Protein AF-A0AAU0HJ71-F1 (afdb_monomer_lite)

pLDDT: mean 94.46, std 4.12, range [65.19, 98.38]

Sequence (173 aa):
MFDFLFNTKGRISRKGYLLAFLLPYIALAEILPRILHAMGLTSGIVIVFFGLLSLFYLWPKVFAVPVRRFHDMGLTGWFHAGVLGLVMLALIIMLQGIFNEIGDLVAFSEIDNQQQQTAVTAAMEESGRFKLGLILFNSVFLLEALLFAIKPGTPGPNKFGNDPLESGRGYAD

Foldseek 3Di:
DCVLLQAQFWAFWLCCCVPVPDVVCCVLQPVVVVVCVVVVNDDPVSVVVSVVVVVSNCRSLLGRVLQRLCVQQVHHSVVSVVLVVQLVVLVVLLVVQQCVQLDDPVVLVPDDPVVNVVSSVVSCVPRPSNVSSVCSNVVSSVVSNVCSNPDGGDPAADPRFGNCVVVVNRIGD

Radius of gyration: 19.91 Å; chains: 1; bounding box: 47×34×50 Å

Secondary structure (DSSP, 8-state):
--HHHH--SSEE-HHHIIIIIIHHHIIIIIIHHHHHHHTT---HHHHHHHHHHHHHHHHIIIIIHHHHHHHHTT--THHHHHHHHHHHHHHHHHHHHHHHHH--HHHHHHS-HHHHHHHHHHHHHH-HHHHHHHHHHHHHHHHHHHHHHHS---SS-BTTBS-TTTTSSSEE-

Structure (mmCIF, N/CA/C/O backbone):
data_AF-A0AAU0HJ71-F1
#
_entry.id   AF-A0AAU0HJ71-F1
#
loop_
_atom_site.group_PDB
_atom_site.id
_atom_site.type_symbol
_atom_site.label_atom_id
_atom_site.label_alt_id
_atom_site.label_comp_id
_atom_site.label_asym_id
_atom_site.label_entity_id
_atom_site.label_seq_id
_atom_site.pdbx_PDB_ins_code
_atom_site.Cartn_x
_atom_site.Cartn_y
_atom_site.Cartn_z
_atom_site.occupancy
_atom_site.B_iso_or_equiv
_atom_site.auth_seq_id
_atom_site.auth_comp_id
_atom_site.auth_asym_id
_atom_site.auth_atom_id
_atom_site.pdbx_PDB_model_num
ATOM 1 N N . MET A 1 1 ? 7.476 14.665 -15.705 1.00 65.19 1 MET A N 1
ATOM 2 C CA . MET A 1 1 ? 8.450 14.248 -14.648 1.00 65.19 1 MET A CA 1
ATOM 3 C C . MET A 1 1 ? 7.796 13.324 -13.628 1.00 65.19 1 MET A C 1
ATOM 5 O O . MET A 1 1 ? 8.419 12.346 -13.239 1.00 65.19 1 MET A O 1
ATOM 9 N N . PHE A 1 2 ? 6.553 13.599 -13.219 1.00 81.69 2 PHE A N 1
ATOM 10 C CA . PHE A 1 2 ? 5.799 12.774 -12.265 1.00 81.69 2 PHE A CA 1
ATOM 11 C C . PHE A 1 2 ? 4.788 11.826 -12.923 1.00 81.69 2 PHE A C 1
ATOM 13 O O . PHE A 1 2 ? 3.998 11.195 -12.233 1.00 81.69 2 PHE A O 1
ATOM 20 N N . ASP A 1 3 ? 4.812 11.697 -14.248 1.00 85.50 3 ASP A N 1
ATOM 21 C CA . ASP A 1 3 ? 3.791 10.965 -15.010 1.00 85.50 3 ASP A CA 1
ATOM 22 C C . ASP A 1 3 ? 3.723 9.481 -14.609 1.00 85.50 3 ASP A C 1
ATOM 24 O O . ASP A 1 3 ? 2.647 8.888 -14.562 1.00 85.50 3 ASP A O 1
ATOM 28 N N . PHE A 1 4 ? 4.858 8.906 -14.195 1.00 88.56 4 PHE A N 1
ATOM 29 C CA . PHE A 1 4 ? 4.945 7.535 -13.687 1.00 88.56 4 PHE A CA 1
ATOM 30 C C . PHE A 1 4 ? 4.167 7.299 -12.377 1.00 88.56 4 PHE A C 1
ATOM 32 O O . PHE A 1 4 ? 3.861 6.152 -12.062 1.00 88.56 4 PHE A O 1
ATOM 39 N N . LEU A 1 5 ? 3.856 8.352 -11.608 1.00 91.69 5 L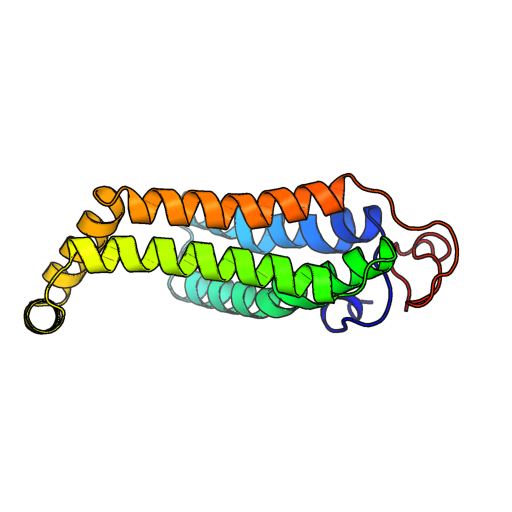EU A N 1
ATOM 40 C CA . LEU A 1 5 ? 3.038 8.259 -10.392 1.00 91.69 5 LEU A CA 1
ATOM 41 C C . LEU A 1 5 ? 1.545 8.130 -10.715 1.00 91.69 5 LEU A C 1
ATOM 43 O O . LEU A 1 5 ? 0.777 7.645 -9.889 1.00 91.69 5 LEU A O 1
ATOM 47 N N . PHE A 1 6 ? 1.127 8.545 -11.911 1.00 92.31 6 PHE A N 1
ATOM 48 C CA . PHE A 1 6 ? -0.286 8.620 -12.281 1.00 92.31 6 PHE A CA 1
ATOM 49 C C . PHE A 1 6 ? -0.658 7.727 -13.463 1.00 92.31 6 PHE A C 1
ATOM 51 O O . PHE A 1 6 ? -1.837 7.607 -13.779 1.00 92.31 6 PHE A O 1
ATOM 58 N N . ASN A 1 7 ? 0.313 7.043 -14.072 1.00 92.31 7 ASN A N 1
ATOM 59 C CA . ASN A 1 7 ? 0.099 6.176 -15.222 1.00 92.31 7 ASN A CA 1
ATOM 60 C C . ASN A 1 7 ? 0.737 4.793 -15.022 1.00 92.31 7 ASN A C 1
ATOM 62 O O . ASN A 1 7 ? 1.892 4.669 -14.622 1.00 92.31 7 ASN A O 1
ATOM 66 N N . THR A 1 8 ? -0.016 3.746 -15.352 1.00 94.81 8 THR A N 1
ATOM 67 C CA . THR A 1 8 ? 0.411 2.341 -15.273 1.00 94.81 8 THR A CA 1
ATOM 68 C C . THR A 1 8 ? 1.198 1.871 -16.500 1.00 94.81 8 THR A C 1
ATOM 70 O O . THR A 1 8 ? 1.866 0.838 -16.440 1.00 94.81 8 THR A O 1
ATOM 73 N N . LYS A 1 9 ? 1.131 2.599 -17.623 1.00 94.19 9 LYS A N 1
ATOM 74 C CA . LYS A 1 9 ? 1.898 2.301 -18.844 1.00 94.19 9 LYS A CA 1
ATOM 75 C C . LYS A 1 9 ? 3.372 2.602 -18.632 1.00 94.19 9 LYS A C 1
ATOM 77 O O . LYS A 1 9 ? 3.678 3.582 -17.961 1.00 94.19 9 LYS A O 1
ATOM 82 N N . GLY A 1 10 ? 4.252 1.808 -19.232 1.00 94.25 10 GLY A N 1
ATOM 83 C CA . GLY A 1 10 ? 5.698 1.961 -19.119 1.00 94.25 10 GLY A CA 1
ATOM 84 C C . GLY A 1 10 ? 6.316 1.115 -18.007 1.00 94.25 10 GLY A C 1
ATOM 85 O O . GLY A 1 10 ? 5.702 0.191 -17.459 1.00 94.25 10 GLY A O 1
ATOM 86 N N . ARG A 1 11 ? 7.564 1.449 -17.676 1.00 95.94 11 ARG A N 1
ATOM 87 C CA . ARG A 1 11 ? 8.443 0.691 -16.777 1.00 95.94 11 ARG A CA 1
ATOM 88 C C . ARG A 1 11 ? 9.131 1.608 -15.778 1.00 95.94 11 ARG A C 1
ATOM 90 O O . ARG A 1 11 ? 9.474 2.751 -16.082 1.00 95.94 11 ARG A O 1
ATOM 97 N N . ILE A 1 12 ? 9.380 1.095 -14.577 1.00 96.38 12 ILE A N 1
ATOM 98 C CA . ILE A 1 12 ? 10.214 1.763 -13.573 1.00 96.38 12 ILE A CA 1
ATOM 99 C C . ILE A 1 12 ? 11.295 0.801 -13.095 1.00 96.38 12 ILE A C 1
ATOM 101 O O . ILE A 1 12 ? 11.003 -0.311 -12.653 1.00 96.38 12 ILE A O 1
ATOM 105 N N . SER A 1 13 ? 12.553 1.228 -13.193 1.00 95.94 13 SER A N 1
ATOM 106 C CA . SER A 1 13 ? 13.698 0.449 -12.718 1.00 95.94 13 SER A CA 1
ATOM 107 C C . SER A 1 13 ? 13.690 0.358 -11.193 1.00 95.94 13 SER A C 1
ATOM 109 O O . SER A 1 13 ? 13.078 1.183 -10.515 1.00 95.94 13 SER A O 1
ATOM 111 N N . ARG A 1 14 ? 14.463 -0.571 -10.622 1.00 95.50 14 ARG A N 1
ATOM 112 C CA . ARG A 1 14 ? 14.697 -0.627 -9.168 1.00 95.50 14 ARG A CA 1
ATOM 113 C C . ARG A 1 14 ? 15.187 0.714 -8.607 1.00 95.50 14 ARG A C 1
ATOM 115 O O . ARG A 1 14 ? 14.700 1.159 -7.575 1.00 95.50 14 ARG A O 1
ATOM 122 N N . LYS A 1 15 ? 16.143 1.367 -9.279 1.00 93.94 15 LYS A N 1
ATOM 123 C CA . LYS A 1 15 ? 16.688 2.663 -8.838 1.00 93.94 15 LYS A CA 1
ATOM 124 C C . LYS A 1 15 ? 15.606 3.744 -8.852 1.00 93.94 15 LYS A C 1
ATOM 126 O O . LYS A 1 15 ? 15.499 4.496 -7.889 1.00 93.94 15 LYS A O 1
ATOM 131 N N . GLY A 1 16 ? 14.800 3.789 -9.914 1.00 94.00 16 GLY A N 1
ATOM 132 C CA . GLY A 1 16 ? 13.660 4.700 -10.018 1.00 94.00 16 GLY A CA 1
ATOM 133 C C . GLY A 1 16 ? 12.633 4.441 -8.917 1.00 94.00 16 GLY A C 1
ATOM 134 O O . GLY A 1 16 ? 12.245 5.364 -8.214 1.00 94.00 16 GLY A O 1
ATOM 135 N N . TYR A 1 17 ? 12.267 3.179 -8.700 1.00 96.12 17 TYR A N 1
ATOM 136 C CA . TYR A 1 17 ? 11.354 2.769 -7.637 1.00 96.12 17 TYR A CA 1
ATOM 137 C C . TYR A 1 17 ? 11.844 3.213 -6.254 1.00 96.12 17 TYR A C 1
ATOM 139 O O . TYR A 1 17 ? 11.084 3.815 -5.504 1.00 96.12 17 TYR A O 1
ATOM 147 N N . LEU A 1 18 ? 13.116 2.976 -5.928 1.00 95.44 18 LEU A N 1
ATOM 148 C CA . LEU A 1 18 ? 13.673 3.337 -4.626 1.00 95.44 18 LEU A CA 1
ATOM 149 C C . LEU A 1 18 ? 13.772 4.855 -4.438 1.00 95.44 18 LEU A C 1
ATOM 151 O O . LEU A 1 18 ? 13.263 5.388 -3.455 1.00 95.44 18 LEU A O 1
ATOM 155 N N . LEU A 1 19 ? 14.428 5.548 -5.371 1.00 93.69 19 LEU A N 1
ATOM 156 C CA . LEU A 1 19 ? 14.798 6.954 -5.196 1.00 93.69 19 LEU A CA 1
ATOM 157 C C . LEU A 1 19 ? 13.665 7.919 -5.547 1.00 93.69 19 LEU A C 1
ATOM 159 O O . LEU A 1 19 ? 13.502 8.929 -4.873 1.00 93.69 19 LEU A O 1
ATOM 163 N N . ALA A 1 20 ? 12.901 7.629 -6.601 1.00 92.38 20 ALA A N 1
ATOM 164 C CA . ALA A 1 20 ? 11.856 8.529 -7.082 1.00 92.38 20 ALA A CA 1
ATOM 165 C C . ALA A 1 20 ? 10.490 8.260 -6.436 1.00 92.38 20 ALA A C 1
ATOM 167 O O . ALA A 1 20 ? 9.613 9.115 -6.530 1.00 92.38 20 ALA A O 1
ATOM 168 N N . PHE A 1 21 ? 10.296 7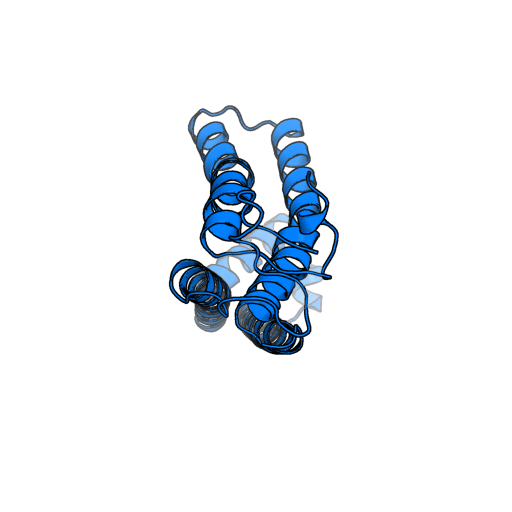.103 -5.791 1.00 94.44 21 PHE A N 1
ATOM 169 C CA . PHE A 1 21 ? 9.017 6.749 -5.173 1.00 94.44 21 PHE A CA 1
ATOM 170 C C . PHE A 1 21 ? 9.131 6.320 -3.707 1.00 94.44 21 PHE A C 1
ATOM 172 O O . PHE A 1 21 ? 8.627 7.027 -2.839 1.00 94.44 21 PHE A O 1
ATOM 179 N N . LEU A 1 22 ? 9.780 5.188 -3.414 1.00 95.06 22 LEU A N 1
ATOM 180 C CA . LEU A 1 22 ? 9.702 4.554 -2.096 1.00 95.06 22 LEU A CA 1
ATOM 181 C C . LEU A 1 22 ? 10.286 5.438 -0.987 1.00 95.06 22 LEU A C 1
ATOM 183 O O . LEU A 1 22 ? 9.645 5.613 0.045 1.00 95.06 22 LEU A O 1
ATOM 187 N N . LEU A 1 23 ? 11.474 6.015 -1.193 1.00 95.38 23 LEU A N 1
ATOM 188 C CA . LEU A 1 23 ? 12.101 6.888 -0.196 1.00 95.38 23 LEU A CA 1
ATOM 189 C C . LEU A 1 23 ? 11.296 8.179 0.046 1.00 95.38 23 LEU A C 1
ATOM 191 O O . LEU A 1 23 ? 11.006 8.454 1.211 1.00 95.38 23 LEU A O 1
ATOM 195 N N . PRO A 1 24 ? 10.873 8.945 -0.986 1.00 94.00 24 PRO A N 1
ATOM 196 C CA . PRO A 1 24 ? 9.972 10.081 -0.788 1.00 94.00 24 PRO A CA 1
ATOM 197 C C . PRO A 1 24 ? 8.662 9.708 -0.087 1.00 94.00 24 PRO A C 1
ATOM 199 O O . PRO A 1 24 ? 8.244 10.418 0.826 1.00 94.00 24 PRO A O 1
ATOM 202 N N . TYR A 1 25 ? 8.040 8.587 -0.471 1.00 93.31 25 TYR A N 1
ATOM 203 C CA . TYR A 1 25 ? 6.813 8.098 0.159 1.00 93.31 25 TYR A CA 1
ATOM 204 C C . TYR A 1 25 ? 7.031 7.825 1.652 1.00 93.31 25 TYR A C 1
ATOM 206 O O . TYR A 1 25 ? 6.312 8.375 2.480 1.00 93.31 25 TYR A O 1
ATOM 214 N N . ILE A 1 26 ? 8.053 7.042 2.014 1.00 93.56 26 ILE A N 1
ATOM 215 C CA . ILE A 1 26 ? 8.349 6.730 3.419 1.00 93.56 26 ILE A CA 1
ATOM 216 C C . ILE A 1 26 ? 8.672 8.012 4.197 1.00 93.56 26 ILE A C 1
ATOM 218 O O . ILE A 1 26 ? 8.156 8.215 5.293 1.00 93.56 26 ILE A O 1
ATOM 222 N N . ALA A 1 27 ? 9.488 8.909 3.643 1.00 95.44 27 ALA A N 1
ATOM 223 C CA . ALA A 1 27 ? 9.854 10.148 4.321 1.00 95.44 27 ALA A CA 1
ATOM 224 C C . ALA A 1 27 ? 8.629 11.032 4.615 1.00 95.44 27 ALA A C 1
ATOM 226 O O . ALA A 1 27 ? 8.467 11.503 5.740 1.00 95.44 27 ALA A O 1
ATOM 227 N N . LEU A 1 28 ? 7.759 11.234 3.620 1.00 93.75 28 LEU A N 1
ATOM 228 C CA . LEU A 1 28 ? 6.656 12.194 3.697 1.00 93.75 28 LEU A CA 1
ATOM 229 C C . LEU A 1 28 ? 5.376 11.617 4.306 1.00 93.75 28 LEU A C 1
ATOM 231 O O . LEU A 1 28 ? 4.719 12.308 5.078 1.00 93.75 28 LEU A O 1
ATOM 235 N N . ALA A 1 29 ? 5.007 10.386 3.954 1.00 90.81 29 ALA A N 1
ATOM 236 C CA .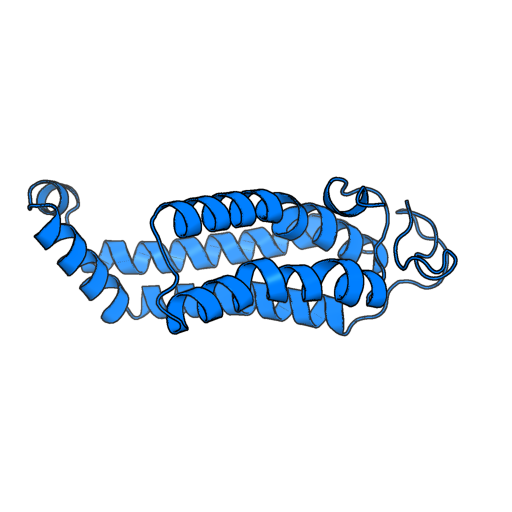 ALA A 1 29 ? 3.747 9.776 4.378 1.00 90.81 29 ALA A CA 1
ATOM 237 C C . ALA A 1 29 ? 3.883 8.964 5.672 1.00 90.81 29 ALA A C 1
ATOM 239 O O . ALA A 1 29 ? 2.901 8.805 6.387 1.00 90.81 29 ALA A O 1
ATOM 240 N N . GLU A 1 30 ? 5.084 8.471 5.997 1.00 89.50 30 GLU A N 1
ATOM 241 C CA . GLU A 1 30 ? 5.281 7.577 7.144 1.00 89.50 30 GLU A CA 1
ATOM 242 C C . GLU A 1 30 ? 6.101 8.227 8.262 1.00 89.50 30 GLU A C 1
ATOM 244 O O . GLU A 1 30 ? 5.671 8.232 9.412 1.00 89.50 30 GLU A O 1
ATOM 249 N N . ILE A 1 31 ? 7.278 8.779 7.958 1.00 95.06 31 ILE A N 1
ATOM 250 C CA . ILE A 1 31 ? 8.227 9.267 8.971 1.00 95.06 31 ILE A CA 1
ATOM 251 C C . ILE A 1 31 ? 7.837 10.655 9.485 1.00 95.06 31 ILE A C 1
ATOM 253 O O . ILE A 1 31 ? 7.726 10.853 10.696 1.00 95.06 31 ILE A O 1
ATOM 257 N N . LEU A 1 32 ? 7.613 11.615 8.586 1.00 95.12 32 LEU A N 1
ATOM 258 C CA . LEU A 1 32 ? 7.333 13.002 8.958 1.00 95.12 32 LEU A CA 1
ATOM 259 C C . LEU A 1 32 ? 6.121 13.162 9.903 1.00 95.12 32 LEU A C 1
ATOM 261 O O . LEU A 1 32 ? 6.275 13.861 10.908 1.00 95.12 32 LEU A O 1
ATOM 265 N N . PRO A 1 33 ? 4.962 12.502 9.688 1.00 93.88 33 PRO A N 1
ATOM 266 C CA . PRO A 1 33 ? 3.831 12.606 10.614 1.00 93.88 33 PRO A CA 1
ATOM 267 C C . PRO A 1 33 ? 4.181 12.143 12.033 1.00 93.88 33 PRO A C 1
ATOM 269 O O . PRO A 1 33 ? 3.768 12.766 13.009 1.00 93.88 33 PRO A O 1
ATOM 272 N N . ARG A 1 34 ? 4.979 11.072 12.158 1.00 93.69 34 ARG A N 1
ATOM 273 C CA . ARG A 1 34 ? 5.395 10.514 13.455 1.00 93.69 34 ARG A CA 1
ATOM 274 C C . ARG A 1 34 ? 6.356 11.443 14.189 1.00 93.69 34 ARG A C 1
ATOM 276 O O . ARG A 1 34 ? 6.227 11.602 15.397 1.00 93.69 34 ARG A O 1
ATOM 283 N N . ILE A 1 35 ? 7.276 12.086 13.466 1.00 96.06 35 ILE A N 1
ATOM 284 C CA . ILE A 1 35 ? 8.173 13.101 14.038 1.00 96.06 35 ILE A CA 1
ATOM 285 C C . ILE A 1 35 ? 7.358 14.282 14.573 1.00 96.06 35 ILE A C 1
ATOM 287 O O . ILE A 1 35 ? 7.529 14.670 15.725 1.00 96.06 35 ILE A O 1
ATOM 291 N N . LEU A 1 36 ? 6.434 14.821 13.772 1.00 95.75 36 LEU A N 1
ATOM 292 C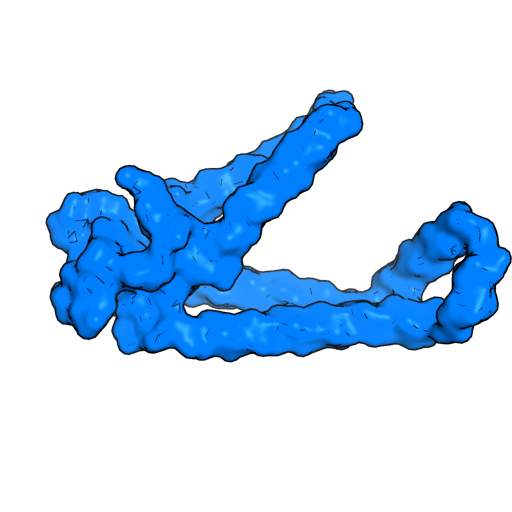 CA . LEU A 1 36 ? 5.592 15.945 14.193 1.00 95.75 36 LEU A CA 1
ATOM 293 C C . LEU A 1 36 ? 4.737 15.593 15.414 1.00 95.75 36 LEU A C 1
ATOM 295 O O . LEU A 1 36 ? 4.600 16.414 16.319 1.00 95.75 36 LEU A O 1
ATOM 299 N N . HIS A 1 37 ? 4.210 14.369 15.470 1.00 94.69 37 HIS A N 1
ATOM 300 C CA . HIS A 1 37 ? 3.490 13.870 16.639 1.00 94.69 37 HIS A CA 1
ATOM 301 C C . HIS A 1 37 ? 4.381 13.791 17.881 1.00 94.69 37 HIS A C 1
ATOM 303 O O . HIS A 1 37 ? 4.015 14.323 18.925 1.00 94.69 37 HIS A O 1
ATOM 309 N N . ALA A 1 38 ? 5.577 13.210 17.760 1.00 94.88 38 ALA A N 1
ATOM 310 C CA . ALA A 1 38 ? 6.536 13.114 18.860 1.00 94.88 38 ALA A CA 1
ATOM 311 C C . ALA A 1 38 ? 6.993 14.489 19.382 1.00 94.88 38 ALA A C 1
ATOM 313 O O . ALA A 1 38 ? 7.322 14.628 20.556 1.00 94.88 38 ALA A O 1
ATOM 314 N N . MET A 1 39 ? 6.982 15.516 18.528 1.00 96.56 39 MET A N 1
ATOM 315 C CA . MET A 1 39 ? 7.291 16.902 18.893 1.00 96.56 39 MET A CA 1
ATOM 316 C C . MET A 1 39 ? 6.095 17.671 19.483 1.00 96.56 39 MET A C 1
ATOM 318 O O . MET A 1 39 ? 6.231 18.853 19.789 1.00 96.56 39 MET A O 1
ATOM 322 N N . GLY A 1 40 ? 4.916 17.051 19.604 1.00 94.75 40 GLY A N 1
ATOM 323 C CA . GLY A 1 40 ? 3.695 17.727 20.056 1.00 94.75 40 GLY A CA 1
ATOM 324 C C . GLY A 1 40 ? 3.132 18.737 19.048 1.00 94.75 40 GLY A C 1
ATOM 325 O O . GLY A 1 40 ? 2.326 19.587 19.411 1.00 94.75 40 GLY A O 1
ATOM 326 N N . LEU A 1 41 ? 3.541 18.657 17.776 1.00 93.12 41 LEU A N 1
ATOM 327 C CA . LEU A 1 41 ? 3.128 19.567 16.700 1.00 93.12 41 LEU A CA 1
ATOM 328 C C . LEU A 1 41 ? 1.903 19.062 15.916 1.00 93.12 41 LEU A C 1
ATOM 330 O O . LEU A 1 41 ? 1.524 19.643 14.897 1.00 93.12 41 LEU A O 1
ATOM 334 N N . THR A 1 42 ? 1.265 17.978 16.360 1.00 92.75 42 THR A N 1
ATOM 335 C CA . THR A 1 42 ? 0.022 17.486 15.756 1.00 92.75 42 THR A CA 1
ATOM 336 C C . THR A 1 42 ? -1.162 18.346 16.171 1.00 92.75 42 THR A C 1
ATOM 338 O O . THR A 1 42 ? -1.589 18.325 17.320 1.00 92.75 42 THR A O 1
ATOM 341 N N . SER A 1 43 ? -1.724 19.065 15.206 1.00 93.69 43 SER A N 1
ATOM 342 C CA . SER A 1 43 ? -3.003 19.767 15.318 1.00 93.69 43 SER A CA 1
ATOM 343 C C . SER A 1 43 ? -4.039 19.138 14.383 1.00 93.69 43 SER A C 1
ATOM 345 O O . SER A 1 43 ? -3.690 18.364 13.488 1.00 93.69 43 SER A O 1
ATOM 347 N N . GLY A 1 44 ? -5.319 19.493 14.542 1.00 91.81 44 GLY A N 1
ATOM 348 C CA . GLY A 1 44 ? -6.385 18.991 13.665 1.00 91.81 44 GLY A CA 1
ATOM 349 C C . GLY A 1 44 ? -6.113 19.253 12.177 1.00 91.81 44 GLY A C 1
ATOM 350 O O . GLY A 1 44 ? -6.308 18.366 11.351 1.00 91.81 44 GLY A O 1
ATOM 351 N N . ILE A 1 45 ? -5.565 20.426 11.834 1.00 92.38 45 ILE A N 1
ATOM 352 C CA . ILE A 1 45 ? -5.213 20.757 10.445 1.00 92.38 45 ILE A CA 1
ATOM 353 C C . ILE A 1 45 ? -4.054 19.903 9.915 1.00 92.38 45 ILE A C 1
ATOM 355 O O . ILE A 1 45 ? -4.079 19.490 8.758 1.00 92.38 45 ILE A O 1
ATOM 359 N N . VAL A 1 46 ? -3.074 19.576 10.765 1.00 92.44 46 VAL A N 1
ATOM 360 C CA . VAL A 1 46 ? -1.956 18.688 10.412 1.00 92.44 46 VAL A CA 1
ATOM 361 C C . VAL A 1 46 ? -2.466 17.271 10.139 1.00 92.44 46 VAL A C 1
ATOM 363 O O . VAL A 1 46 ? -2.075 16.666 9.143 1.00 92.44 46 VAL A O 1
ATOM 366 N N . ILE A 1 47 ? -3.386 16.763 10.964 1.00 92.31 47 ILE A N 1
ATOM 367 C CA . ILE A 1 47 ? -4.011 15.445 10.764 1.00 92.31 47 ILE A CA 1
ATOM 368 C C . ILE A 1 47 ? -4.760 15.399 9.427 1.00 92.31 47 ILE A C 1
ATOM 370 O O . ILE A 1 47 ? -4.548 14.478 8.639 1.00 92.31 47 ILE A O 1
ATOM 374 N N . VAL A 1 48 ? -5.589 16.409 9.137 1.00 94.50 48 VAL A N 1
ATOM 375 C CA . VAL A 1 48 ? -6.324 16.493 7.864 1.00 94.50 48 VAL A CA 1
ATOM 376 C C . VAL A 1 48 ? -5.362 16.552 6.678 1.00 94.50 48 VAL A C 1
ATOM 378 O O . VAL A 1 48 ? -5.541 15.813 5.711 1.00 94.50 48 VAL A O 1
ATOM 381 N N . PHE A 1 49 ? -4.314 17.376 6.757 1.00 94.38 49 PHE A N 1
ATOM 382 C CA . PHE A 1 49 ? -3.310 17.490 5.701 1.00 94.38 49 PHE A CA 1
ATOM 383 C C . PHE A 1 49 ? -2.647 16.143 5.386 1.00 94.38 49 PHE A C 1
ATOM 385 O O . PHE A 1 49 ? -2.605 15.739 4.224 1.00 94.38 49 PHE A O 1
ATOM 392 N N . PHE A 1 50 ? -2.175 15.411 6.399 1.00 93.00 50 PHE A N 1
ATOM 393 C CA . PHE A 1 50 ? -1.556 14.100 6.181 1.00 93.00 50 PHE A CA 1
ATOM 394 C C . PHE A 1 50 ? -2.558 13.025 5.753 1.00 93.00 50 PHE A C 1
ATOM 396 O O . PHE A 1 50 ? -2.193 12.133 4.986 1.00 93.00 50 PHE A O 1
ATOM 403 N N . GLY A 1 51 ? -3.822 13.124 6.169 1.00 91.31 51 GLY A N 1
ATOM 404 C CA . GLY A 1 51 ? -4.901 12.290 5.641 1.00 91.31 51 GLY A CA 1
ATOM 405 C C . GLY A 1 51 ? -5.087 12.487 4.133 1.00 91.31 51 GLY A C 1
ATOM 406 O O . GLY A 1 51 ? -5.094 11.517 3.375 1.00 91.31 51 GLY A O 1
ATOM 407 N N . LEU A 1 52 ? -5.139 13.739 3.672 1.00 94.06 52 LEU A N 1
ATOM 408 C CA . LEU A 1 52 ? -5.217 14.067 2.244 1.00 94.06 52 LEU A CA 1
ATOM 409 C C . LEU A 1 52 ? -3.956 13.643 1.482 1.00 94.06 52 LEU A C 1
ATOM 411 O O . LEU A 1 52 ? -4.059 13.101 0.383 1.00 94.06 52 LEU A O 1
ATOM 415 N N . LEU A 1 53 ? -2.772 13.828 2.072 1.00 92.25 53 LEU A N 1
ATOM 416 C CA . LEU A 1 53 ? -1.514 13.356 1.491 1.00 92.25 53 LEU A CA 1
ATOM 417 C C . LEU A 1 53 ? -1.509 11.827 1.336 1.00 92.25 53 LEU A C 1
ATOM 419 O O . LEU A 1 53 ? -1.059 11.306 0.317 1.00 92.25 53 LEU A O 1
ATOM 423 N N . SER A 1 54 ? -2.049 11.104 2.316 1.00 89.31 54 SER A N 1
ATOM 424 C CA . SER A 1 54 ? -2.171 9.643 2.266 1.00 89.31 54 SER A CA 1
ATOM 425 C C . SER A 1 54 ? -3.121 9.195 1.154 1.00 89.31 54 SER A C 1
ATOM 427 O O . SER A 1 54 ? -2.800 8.268 0.411 1.00 89.31 54 SER A O 1
ATOM 429 N N . LEU A 1 55 ? -4.253 9.887 0.979 1.00 91.06 55 LEU A N 1
ATOM 430 C CA . LEU A 1 55 ? -5.174 9.648 -0.138 1.00 91.06 55 LEU A CA 1
ATOM 431 C C . LEU A 1 55 ? -4.521 9.942 -1.492 1.00 91.06 55 LEU A C 1
ATOM 433 O O . LEU A 1 55 ? -4.683 9.165 -2.430 1.00 91.06 55 LEU A O 1
ATOM 437 N N . PHE A 1 56 ? -3.737 11.016 -1.589 1.00 91.12 56 PHE A N 1
ATOM 438 C CA . PHE A 1 56 ? -2.964 11.329 -2.790 1.00 91.12 56 PHE A CA 1
ATOM 439 C C . PHE A 1 56 ? -1.991 10.197 -3.150 1.00 91.12 56 PHE A C 1
ATOM 441 O O . PHE A 1 56 ? -1.913 9.797 -4.311 1.00 91.12 56 PHE A O 1
ATOM 448 N N . TYR A 1 57 ? -1.287 9.632 -2.163 1.00 93.06 57 TYR A N 1
ATOM 449 C CA . TYR A 1 57 ? -0.361 8.520 -2.389 1.00 93.06 57 TYR A CA 1
ATOM 450 C C . TYR A 1 57 ? -1.038 7.170 -2.631 1.00 93.06 57 TYR A C 1
ATOM 452 O O . TYR A 1 57 ? -0.363 6.246 -3.088 1.00 93.06 57 TYR A O 1
ATOM 460 N N . LEU A 1 58 ? -2.344 7.041 -2.381 1.00 91.62 58 LEU A N 1
ATOM 461 C CA . LEU A 1 58 ? -3.068 5.788 -2.574 1.00 91.62 58 LEU A CA 1
ATOM 462 C C . LEU A 1 58 ? -2.909 5.275 -4.011 1.00 91.62 58 LEU A C 1
ATOM 464 O O . LEU A 1 58 ? -2.503 4.136 -4.215 1.00 91.62 58 LEU A O 1
ATOM 468 N N . TRP A 1 59 ? -3.146 6.129 -5.010 1.00 94.38 59 TRP A N 1
ATOM 469 C CA . TRP A 1 59 ? -3.030 5.749 -6.420 1.00 94.38 59 TRP A CA 1
ATOM 470 C C . TRP A 1 59 ? -1.612 5.310 -6.838 1.00 94.38 59 TRP A C 1
ATOM 472 O O . TRP A 1 59 ? -1.468 4.185 -7.330 1.00 94.38 59 TRP A O 1
ATOM 482 N N . PRO A 1 60 ? -0.545 6.116 -6.649 1.00 95.31 60 PRO A N 1
ATOM 483 C CA . PRO A 1 60 ? 0.800 5.705 -7.040 1.00 95.31 60 PRO A CA 1
ATOM 484 C C . PRO A 1 60 ? 1.289 4.473 -6.279 1.00 95.31 60 PRO A C 1
ATOM 486 O O . PRO A 1 60 ? 1.910 3.603 -6.890 1.00 95.31 60 PRO A O 1
ATOM 489 N N . LYS A 1 61 ? 0.992 4.377 -4.975 1.00 94.25 61 LYS A N 1
ATOM 490 C CA . LYS A 1 61 ? 1.419 3.264 -4.118 1.00 94.25 61 LYS A CA 1
ATOM 491 C C . LYS A 1 61 ? 0.727 1.957 -4.466 1.00 94.25 61 LYS A C 1
ATOM 493 O O . LYS A 1 61 ? 1.388 0.928 -4.466 1.00 94.25 61 LYS A O 1
ATOM 498 N N . VAL A 1 62 ? -0.578 2.000 -4.723 1.00 93.12 62 VAL A N 1
ATOM 499 C CA . VAL A 1 62 ? -1.404 0.798 -4.895 1.00 93.12 62 VAL A CA 1
ATOM 500 C C . VAL A 1 62 ? -1.559 0.418 -6.364 1.00 93.12 62 VAL A C 1
ATOM 502 O O . VAL A 1 62 ? -1.902 -0.710 -6.648 1.00 93.12 62 VAL A O 1
ATOM 505 N N . PHE A 1 63 ? -1.318 1.304 -7.332 1.00 94.31 63 PHE A N 1
ATOM 506 C CA . PHE A 1 63 ? -1.559 0.957 -8.737 1.00 94.31 63 PHE A CA 1
ATOM 507 C C . PHE A 1 63 ? -0.405 1.335 -9.654 1.00 94.31 63 PHE A C 1
ATOM 509 O O . PHE A 1 63 ? 0.230 0.451 -10.232 1.00 94.31 63 PHE A O 1
ATOM 516 N N . ALA A 1 64 ? -0.119 2.629 -9.812 1.00 96.00 64 ALA A N 1
ATOM 517 C CA . ALA A 1 64 ? 0.754 3.082 -10.895 1.00 96.00 64 ALA A CA 1
ATOM 518 C C . ALA A 1 64 ? 2.173 2.501 -10.793 1.00 96.00 64 ALA A C 1
ATOM 520 O O . ALA A 1 64 ? 2.683 1.916 -11.753 1.00 96.00 64 ALA A O 1
ATOM 521 N N . VAL A 1 65 ? 2.797 2.606 -9.618 1.00 97.06 65 VAL A N 1
ATOM 522 C CA . VAL A 1 65 ? 4.193 2.201 -9.433 1.00 97.06 65 VAL A CA 1
ATOM 523 C C . VAL A 1 65 ? 4.363 0.677 -9.380 1.00 97.06 65 VAL A C 1
ATOM 525 O O . VAL A 1 65 ? 5.231 0.182 -10.108 1.00 97.06 65 VAL A O 1
ATOM 528 N N . PRO A 1 66 ? 3.559 -0.097 -8.618 1.00 97.19 66 PRO A N 1
ATOM 529 C CA . PRO A 1 66 ? 3.673 -1.554 -8.620 1.00 97.19 66 PRO A CA 1
ATOM 530 C C . PRO A 1 66 ? 3.487 -2.173 -10.004 1.00 97.19 66 PRO A C 1
ATOM 532 O O . PRO A 1 66 ? 4.292 -3.008 -10.416 1.00 97.19 66 PRO A O 1
ATOM 535 N N . VAL A 1 67 ? 2.488 -1.720 -10.772 1.00 97.75 67 VAL A N 1
ATOM 536 C CA . VAL A 1 67 ? 2.234 -2.236 -12.126 1.00 97.75 67 VAL A CA 1
ATOM 537 C C . VAL A 1 67 ? 3.430 -1.976 -13.042 1.00 97.75 67 VAL A C 1
ATOM 539 O O . VAL A 1 67 ? 3.927 -2.907 -13.678 1.00 97.75 67 VAL A O 1
ATOM 542 N N . ARG A 1 68 ? 3.973 -0.751 -13.041 1.00 97.25 68 ARG A N 1
ATOM 543 C CA . ARG A 1 68 ? 5.193 -0.414 -13.795 1.00 97.25 68 ARG A CA 1
ATOM 544 C C . ARG A 1 68 ? 6.412 -1.223 -13.348 1.00 97.25 68 ARG A C 1
ATOM 546 O O . ARG A 1 68 ? 7.285 -1.519 -14.166 1.00 97.25 68 ARG A O 1
ATOM 553 N N . ARG A 1 69 ? 6.516 -1.571 -12.062 1.00 97.38 69 ARG A N 1
ATOM 554 C CA . ARG A 1 69 ? 7.620 -2.390 -11.544 1.00 97.38 69 ARG A CA 1
ATOM 555 C C . ARG A 1 69 ? 7.475 -3.848 -11.981 1.00 97.38 69 ARG A C 1
ATOM 557 O O . ARG A 1 69 ? 8.467 -4.450 -12.388 1.00 97.38 69 ARG A O 1
ATOM 564 N N . PHE A 1 70 ? 6.259 -4.396 -11.985 1.00 98.00 70 PHE A N 1
ATOM 565 C CA . PHE A 1 70 ? 5.982 -5.707 -12.579 1.00 98.00 70 PHE A CA 1
ATOM 566 C C . PHE A 1 70 ? 6.295 -5.734 -14.077 1.00 98.00 70 PHE A C 1
ATOM 568 O O . PHE A 1 70 ? 6.987 -6.649 -14.525 1.00 98.00 70 PHE A O 1
ATOM 575 N N . HIS A 1 71 ? 5.894 -4.701 -14.823 1.00 97.62 71 HIS A N 1
ATOM 576 C CA . HIS A 1 71 ? 6.240 -4.541 -16.237 1.00 97.62 71 HIS A CA 1
ATOM 577 C C . HIS A 1 71 ? 7.751 -4.531 -16.476 1.00 97.62 71 HIS A C 1
ATOM 579 O O . HIS A 1 71 ? 8.240 -5.165 -17.412 1.00 97.62 71 HIS A O 1
ATOM 585 N N . ASP A 1 72 ? 8.518 -3.859 -15.613 1.00 97.56 72 ASP A N 1
ATOM 586 C CA . ASP A 1 72 ? 9.975 -3.860 -15.724 1.00 97.56 72 ASP A CA 1
ATOM 587 C C . ASP A 1 72 ? 10.572 -5.261 -15.522 1.00 97.56 72 ASP A C 1
ATOM 589 O O . ASP A 1 72 ? 11.519 -5.640 -16.204 1.00 97.56 72 ASP A O 1
ATOM 593 N N . MET A 1 73 ? 9.968 -6.087 -14.667 1.00 97.06 73 MET A N 1
ATOM 594 C CA . MET A 1 73 ? 10.336 -7.499 -14.486 1.00 97.06 73 MET A CA 1
ATOM 595 C C . MET A 1 73 ? 9.808 -8.427 -15.598 1.00 97.06 73 MET A C 1
ATOM 597 O O . MET A 1 73 ? 9.921 -9.645 -15.469 1.00 97.06 73 MET A O 1
ATOM 601 N N . GLY A 1 74 ? 9.198 -7.880 -16.657 1.00 96.44 74 GLY A N 1
ATOM 602 C CA . GLY A 1 74 ? 8.613 -8.650 -17.759 1.00 96.44 74 GLY A CA 1
ATOM 603 C C . GLY A 1 74 ? 7.279 -9.321 -17.412 1.00 96.44 74 GLY A C 1
ATOM 604 O O . GLY A 1 74 ? 6.749 -10.098 -18.207 1.00 96.44 74 GLY A O 1
ATOM 605 N N . LEU A 1 75 ? 6.712 -9.013 -16.244 1.00 96.69 75 LEU A N 1
ATOM 606 C CA . LEU A 1 75 ? 5.451 -9.559 -15.750 1.00 96.69 75 LEU A CA 1
ATOM 607 C C . LEU A 1 75 ? 4.293 -8.618 -16.086 1.00 96.69 75 LEU A C 1
ATOM 609 O O . LEU A 1 75 ? 4.460 -7.408 -16.183 1.00 96.69 75 LEU A O 1
ATOM 613 N N . THR A 1 76 ? 3.091 -9.162 -16.259 1.00 96.12 76 THR A N 1
ATOM 614 C CA . THR A 1 76 ? 1.880 -8.350 -16.454 1.00 96.12 76 THR A CA 1
ATOM 615 C C . THR A 1 76 ? 1.414 -7.730 -15.138 1.00 96.12 76 THR A C 1
ATOM 617 O O . THR A 1 76 ? 1.540 -8.368 -14.093 1.00 96.12 76 THR A O 1
ATOM 620 N N . GLY A 1 77 ? 0.748 -6.571 -15.192 1.00 91.38 77 GLY A N 1
ATOM 621 C CA . GLY A 1 77 ? 0.117 -5.944 -14.019 1.00 91.38 77 GLY A CA 1
ATOM 622 C C . GLY A 1 77 ? -0.860 -6.840 -13.237 1.00 91.38 77 GLY A C 1
ATOM 623 O O . GLY A 1 77 ? -1.075 -6.610 -12.053 1.00 91.38 77 GLY A O 1
ATOM 624 N N . TRP A 1 78 ? -1.380 -7.917 -13.837 1.00 93.69 78 TRP A N 1
ATOM 625 C CA . TRP A 1 78 ? -2.206 -8.922 -13.151 1.00 93.69 78 TRP A CA 1
ATOM 626 C C . TRP A 1 78 ? -1.530 -9.603 -11.955 1.00 93.69 78 TRP A C 1
ATOM 628 O O . TRP A 1 78 ? -2.225 -10.024 -11.035 1.00 93.69 78 TRP A O 1
ATOM 638 N N . PHE A 1 79 ? -0.195 -9.669 -11.909 1.00 95.00 79 PHE A N 1
ATOM 639 C CA . PHE A 1 79 ? 0.498 -10.145 -10.707 1.00 95.00 79 PHE A CA 1
ATOM 640 C C . PHE A 1 79 ? 0.200 -9.252 -9.499 1.00 95.00 79 PHE A C 1
ATOM 642 O O . PHE A 1 79 ? -0.013 -9.759 -8.400 1.00 95.00 79 PHE A O 1
ATOM 649 N N . HIS A 1 80 ? 0.095 -7.939 -9.717 1.00 95.69 80 HIS A N 1
ATOM 650 C CA . HIS A 1 80 ? -0.283 -7.007 -8.666 1.00 95.69 80 HIS A CA 1
ATOM 651 C C . HIS A 1 80 ? -1.739 -7.201 -8.224 1.00 95.69 80 HIS A C 1
ATOM 653 O O . HIS A 1 80 ? -2.027 -7.131 -7.037 1.00 95.69 80 HIS A O 1
ATOM 659 N N . ALA A 1 81 ? -2.653 -7.547 -9.136 1.00 94.62 81 ALA A N 1
ATOM 660 C CA . ALA A 1 81 ? -4.021 -7.906 -8.750 1.00 94.62 81 ALA A CA 1
ATOM 661 C C . ALA A 1 81 ? -4.050 -9.110 -7.784 1.00 94.62 81 ALA A C 1
ATOM 663 O O . ALA A 1 81 ? -4.835 -9.119 -6.839 1.00 94.62 81 ALA A O 1
ATOM 664 N N . GLY A 1 82 ? -3.152 -10.086 -7.966 1.00 96.12 82 GLY A N 1
ATOM 665 C CA . GLY A 1 82 ? -2.954 -11.181 -7.011 1.00 96.12 82 GLY A CA 1
ATOM 666 C C . GLY A 1 82 ? -2.469 -10.700 -5.638 1.00 96.12 82 GLY A C 1
ATOM 667 O O . GLY A 1 82 ? -3.006 -11.130 -4.619 1.00 96.12 82 GLY A O 1
ATOM 668 N N . VAL A 1 83 ? -1.515 -9.761 -5.601 1.00 96.88 83 VAL A N 1
ATOM 669 C CA . VAL A 1 83 ? -1.061 -9.113 -4.353 1.00 96.88 83 VAL A CA 1
ATOM 670 C C . VAL A 1 83 ? -2.224 -8.402 -3.659 1.00 96.88 83 VAL A C 1
ATOM 672 O O . VAL A 1 83 ? -2.444 -8.618 -2.470 1.00 96.88 83 VAL A O 1
ATOM 675 N N . LEU A 1 84 ? -3.028 -7.632 -4.398 1.00 96.75 84 LEU A N 1
ATOM 676 C CA . LEU A 1 84 ? -4.222 -6.976 -3.860 1.00 96.75 84 LEU A CA 1
ATOM 677 C C . LEU A 1 84 ? -5.247 -7.987 -3.337 1.00 96.75 84 LEU A C 1
ATOM 679 O O . LEU A 1 84 ? -5.843 -7.754 -2.291 1.00 96.75 84 LEU A O 1
ATOM 683 N N . GLY A 1 85 ? -5.409 -9.137 -3.996 1.00 97.56 85 GLY A N 1
ATOM 684 C CA . GLY A 1 85 ? -6.234 -10.235 -3.492 1.00 97.56 85 GLY A CA 1
ATOM 685 C C . GLY A 1 85 ? -5.769 -10.749 -2.124 1.00 97.56 85 GLY A C 1
ATOM 686 O O . GLY A 1 85 ? -6.590 -10.939 -1.228 1.00 97.56 85 GLY A O 1
ATOM 687 N N . LEU A 1 86 ? -4.456 -10.906 -1.925 1.00 97.88 86 LEU A N 1
ATOM 688 C CA . LEU A 1 86 ? -3.882 -11.290 -0.628 1.00 97.88 86 LEU A CA 1
ATOM 689 C C . LEU A 1 86 ? -4.074 -10.202 0.437 1.00 97.88 86 LEU A C 1
ATOM 691 O O . LEU A 1 86 ? -4.396 -10.520 1.581 1.00 97.88 86 LEU A O 1
ATOM 695 N N . VAL A 1 87 ? -3.926 -8.928 0.065 1.00 97.44 87 VAL A N 1
ATOM 696 C CA . VAL A 1 87 ? -4.206 -7.789 0.954 1.00 97.44 87 VAL A CA 1
ATOM 697 C C . VAL A 1 87 ? -5.675 -7.785 1.383 1.00 97.44 87 VAL A C 1
ATOM 699 O O . VAL A 1 87 ? -5.966 -7.641 2.569 1.00 97.44 87 VAL A O 1
ATOM 702 N N . MET A 1 88 ? -6.603 -7.994 0.445 1.00 98.00 88 MET A N 1
ATOM 703 C CA . MET A 1 88 ? -8.036 -8.072 0.738 1.00 98.00 88 MET A CA 1
ATOM 704 C C . MET A 1 88 ? -8.366 -9.254 1.649 1.00 98.00 88 MET A C 1
ATOM 706 O O . MET A 1 88 ? -9.149 -9.102 2.584 1.00 98.00 88 MET A O 1
ATOM 710 N N . LEU A 1 89 ? -7.741 -10.414 1.434 1.00 98.38 89 LEU A N 1
ATOM 711 C CA . LEU A 1 89 ? -7.907 -11.569 2.314 1.00 98.38 89 LEU A CA 1
ATOM 712 C C . LEU A 1 89 ? -7.413 -11.270 3.737 1.00 98.38 89 LEU A C 1
ATOM 714 O O . LEU A 1 89 ? -8.121 -11.553 4.701 1.00 98.38 89 LEU A O 1
ATOM 718 N N . ALA A 1 90 ? -6.237 -10.656 3.879 1.00 98.25 90 ALA A N 1
ATOM 719 C CA . ALA A 1 90 ? -5.712 -10.246 5.180 1.00 98.25 90 ALA A CA 1
ATOM 720 C C . ALA A 1 90 ? -6.640 -9.241 5.886 1.00 98.25 90 ALA A C 1
ATOM 722 O O . ALA A 1 90 ? -6.885 -9.371 7.086 1.00 98.25 90 ALA A O 1
ATOM 723 N N . LEU A 1 91 ? -7.211 -8.291 5.135 1.00 97.38 91 LEU A N 1
ATOM 724 C CA . LEU A 1 91 ? -8.184 -7.325 5.648 1.00 97.38 91 LEU A CA 1
ATOM 725 C C . LEU A 1 91 ? -9.464 -8.012 6.145 1.00 97.38 91 LEU A C 1
ATOM 727 O O . LEU A 1 91 ? -9.954 -7.680 7.221 1.00 97.38 91 LEU A O 1
ATOM 731 N N . ILE A 1 92 ? -9.982 -8.997 5.407 1.00 98.31 92 ILE A N 1
ATOM 732 C CA . ILE A 1 92 ? -11.156 -9.778 5.822 1.00 98.31 92 ILE A CA 1
ATOM 733 C C . ILE A 1 92 ? -10.866 -10.534 7.122 1.00 98.31 92 ILE A C 1
ATOM 735 O O . ILE A 1 92 ? -11.665 -10.452 8.051 1.00 98.31 92 ILE A O 1
ATOM 739 N N . ILE A 1 93 ? -9.721 -11.219 7.221 1.00 98.19 93 ILE A N 1
ATOM 740 C CA . ILE A 1 93 ? -9.312 -11.934 8.445 1.00 98.19 93 ILE A CA 1
ATOM 741 C C . ILE A 1 93 ? -9.232 -10.963 9.630 1.00 98.19 93 ILE A C 1
ATOM 743 O O . ILE A 1 93 ? -9.714 -11.268 10.722 1.00 98.19 93 ILE A O 1
ATOM 747 N N . MET A 1 94 ? -8.654 -9.782 9.401 1.00 97.38 94 MET A N 1
ATOM 748 C CA . MET A 1 94 ? -8.512 -8.743 10.414 1.00 97.38 94 MET A CA 1
ATOM 749 C C . MET A 1 94 ? -9.878 -8.249 10.918 1.00 97.38 94 MET A C 1
ATOM 751 O O . MET A 1 94 ? -10.118 -8.246 12.124 1.00 97.38 94 MET A O 1
ATOM 755 N N . LEU A 1 95 ? -10.790 -7.889 10.008 1.00 96.50 95 LEU A N 1
ATOM 756 C CA . LEU A 1 95 ? -12.132 -7.397 10.345 1.00 96.50 95 LEU A CA 1
ATOM 757 C C . LEU A 1 95 ? -13.003 -8.475 10.996 1.00 96.50 95 LEU A C 1
ATOM 759 O O . LEU A 1 95 ? -13.719 -8.191 11.951 1.00 96.50 95 LEU A O 1
ATOM 763 N N . GLN A 1 96 ? -12.906 -9.724 10.534 1.00 96.88 96 GLN A N 1
ATOM 764 C CA . GLN A 1 96 ? -13.563 -10.853 11.192 1.00 96.88 96 GLN A CA 1
ATOM 765 C C . GLN A 1 96 ? -13.102 -11.000 12.641 1.00 96.88 96 GLN A C 1
ATOM 767 O O . GLN A 1 96 ? -13.920 -11.315 13.496 1.00 96.88 96 GLN A O 1
ATOM 772 N N . GLY A 1 97 ? -11.816 -10.775 12.930 1.00 96.50 97 GLY A N 1
ATOM 773 C CA . GLY A 1 97 ? -11.305 -10.766 14.300 1.00 96.50 97 GLY A CA 1
ATOM 774 C C . GLY A 1 97 ? -12.089 -9.818 15.200 1.00 96.50 97 GLY A C 1
ATOM 775 O O . GLY A 1 97 ? -12.600 -10.256 16.221 1.00 96.50 97 GLY A O 1
ATOM 776 N N . ILE A 1 98 ? -12.276 -8.574 14.757 1.00 96.25 98 ILE A N 1
ATOM 777 C CA . ILE A 1 98 ? -13.033 -7.557 15.499 1.00 96.25 98 ILE A CA 1
ATOM 778 C C . ILE A 1 98 ? -14.493 -7.985 15.687 1.00 96.25 98 ILE A C 1
ATOM 780 O O . ILE A 1 98 ? -14.996 -7.982 16.806 1.00 96.25 98 ILE A O 1
ATOM 784 N N . PHE A 1 99 ? -15.174 -8.385 14.610 1.00 95.69 99 PHE A N 1
ATOM 785 C CA . PHE A 1 99 ? -16.593 -8.742 14.684 1.00 95.69 99 PHE A CA 1
ATOM 786 C C . PHE A 1 99 ? -16.871 -9.957 15.573 1.00 95.69 99 PHE A C 1
ATOM 788 O O . PHE A 1 99 ? -17.910 -10.000 16.223 1.00 95.69 99 PHE A O 1
ATOM 795 N N . ASN A 1 100 ? -15.951 -10.926 15.629 1.00 95.62 100 ASN A N 1
ATOM 796 C CA . ASN A 1 100 ? -16.116 -12.093 16.495 1.00 95.62 100 ASN A CA 1
ATOM 797 C C . ASN A 1 100 ? -16.059 -11.727 17.984 1.00 95.62 100 ASN A C 1
ATOM 799 O O . ASN A 1 100 ? -16.801 -12.326 18.754 1.00 95.62 100 ASN A O 1
ATOM 803 N N . GLU A 1 101 ? -15.213 -10.768 18.378 1.00 95.62 101 GLU A N 1
ATOM 804 C CA . GLU A 1 101 ? -15.144 -10.324 19.779 1.00 95.62 101 GLU A CA 1
ATOM 805 C C . GLU A 1 101 ? -16.301 -9.382 20.140 1.00 95.62 101 GLU A C 1
ATOM 807 O O . GLU A 1 101 ? -16.833 -9.458 21.242 1.00 95.62 101 GLU A O 1
ATOM 812 N N . ILE A 1 102 ? -16.722 -8.505 19.216 1.00 95.06 102 ILE A N 1
ATOM 813 C CA . ILE A 1 102 ? -17.856 -7.591 19.448 1.00 95.06 102 ILE A CA 1
ATOM 814 C C . ILE A 1 102 ? -19.179 -8.364 19.566 1.00 95.06 102 ILE A C 1
ATOM 816 O O . ILE A 1 102 ? -20.035 -8.006 20.372 1.00 95.06 102 ILE A O 1
ATOM 820 N N . GLY A 1 103 ? -19.358 -9.425 18.776 1.00 93.69 103 GLY A N 1
ATOM 821 C CA . GLY A 1 103 ? -20.564 -10.247 18.807 1.00 93.69 103 GLY A CA 1
ATOM 822 C C . GLY A 1 103 ? -21.764 -9.565 18.145 1.00 93.69 103 GLY A C 1
ATOM 823 O O . GLY A 1 103 ? -21.769 -9.348 16.932 1.00 93.69 103 GLY A O 1
ATOM 824 N N . ASP A 1 104 ? -22.816 -9.288 18.919 1.00 94.62 104 ASP A N 1
ATOM 825 C CA . ASP A 1 104 ? -24.077 -8.751 18.396 1.00 94.62 104 ASP A CA 1
ATOM 826 C C . ASP A 1 104 ? -23.953 -7.269 18.012 1.00 94.62 104 ASP A C 1
ATOM 828 O O . ASP A 1 104 ? -23.800 -6.384 18.856 1.00 94.62 104 ASP A O 1
ATOM 832 N N . LEU A 1 105 ? -24.070 -6.999 16.710 1.00 93.06 105 LEU A N 1
ATOM 833 C CA . LEU A 1 105 ? -23.976 -5.657 16.143 1.00 93.06 105 LEU A CA 1
ATOM 834 C C . LEU A 1 105 ? -25.148 -4.748 16.529 1.00 93.06 105 LEU A C 1
ATOM 836 O O . LEU A 1 105 ? -24.964 -3.534 16.563 1.00 93.06 105 LEU A O 1
ATOM 840 N N . VAL A 1 106 ? -26.333 -5.302 16.809 1.00 95.19 106 VAL A N 1
ATOM 841 C CA . VAL A 1 106 ? -27.494 -4.508 17.233 1.00 95.19 106 VAL A CA 1
ATOM 842 C C . VAL A 1 106 ? -27.257 -4.009 18.649 1.00 95.19 106 VAL A C 1
ATOM 844 O O . VAL A 1 106 ? -27.248 -2.800 18.863 1.00 95.19 106 VAL A O 1
ATOM 847 N N . ALA A 1 107 ? -26.929 -4.913 19.573 1.00 93.69 107 ALA A N 1
ATOM 848 C CA . ALA A 1 107 ? -26.579 -4.545 20.942 1.00 93.69 107 ALA A CA 1
ATOM 849 C C . ALA A 1 107 ? -25.384 -3.575 20.979 1.00 93.69 107 ALA A C 1
ATOM 851 O O . ALA A 1 107 ? -25.416 -2.572 21.686 1.00 93.69 107 ALA A O 1
ATOM 852 N N . PHE A 1 108 ? -24.355 -3.811 20.157 1.00 95.25 108 PHE A N 1
ATOM 853 C CA . PHE A 1 108 ? -23.226 -2.889 20.022 1.00 95.25 108 PHE A CA 1
ATOM 854 C C . PHE A 1 108 ? -23.642 -1.505 19.497 1.00 95.25 108 PHE A C 1
ATOM 856 O O . PHE A 1 108 ? -23.067 -0.497 19.893 1.00 95.25 108 PHE A O 1
ATOM 863 N N . SER A 1 109 ? -24.640 -1.417 18.616 1.00 95.00 109 SER A N 1
ATOM 864 C CA . SER A 1 109 ? -25.131 -0.127 18.115 1.00 95.00 109 SER A CA 1
ATOM 865 C C . SER A 1 109 ? -25.968 0.656 19.134 1.00 95.00 109 SER A C 1
ATOM 867 O O . SER A 1 109 ? -26.121 1.866 18.981 1.00 95.00 109 SER A O 1
ATOM 869 N N . GLU A 1 110 ? -26.483 -0.016 20.167 1.00 96.25 110 GLU A N 1
ATOM 870 C CA . GLU A 1 110 ? -27.335 0.573 21.209 1.00 96.25 110 GLU A CA 1
ATOM 871 C C . GLU A 1 110 ? -26.542 1.176 22.378 1.00 96.25 110 GLU A C 1
ATOM 873 O O . GLU A 1 110 ? -27.068 2.033 23.093 1.00 96.25 110 GLU A O 1
ATOM 878 N N . ILE A 1 111 ? -25.288 0.756 22.580 1.00 95.69 111 ILE A N 1
ATOM 879 C CA . ILE A 1 111 ? -24.408 1.340 23.604 1.00 95.69 111 ILE A CA 1
ATOM 880 C C . ILE A 1 111 ? -23.861 2.703 23.153 1.00 95.69 111 ILE A C 1
ATOM 882 O O . ILE A 1 111 ? -23.825 3.018 21.962 1.00 95.69 111 ILE A O 1
ATOM 886 N N . ASP A 1 112 ? -23.412 3.527 24.101 1.00 97.31 112 ASP A N 1
ATOM 887 C CA . ASP A 1 112 ? -22.903 4.861 23.779 1.00 97.31 112 ASP A CA 1
ATOM 888 C C . ASP A 1 112 ? -21.553 4.832 23.027 1.00 97.31 112 ASP A C 1
ATOM 890 O O . ASP A 1 112 ? -20.814 3.845 23.038 1.00 97.31 112 ASP A O 1
ATOM 894 N N . ASN A 1 113 ? -21.194 5.950 22.386 1.00 95.75 113 ASN A N 1
ATOM 895 C CA . ASN A 1 113 ? -19.980 6.052 21.566 1.00 95.75 113 ASN A CA 1
ATOM 896 C C . ASN A 1 113 ? -18.681 5.747 22.337 1.00 95.75 113 ASN A C 1
ATOM 898 O O . ASN A 1 113 ? -17.724 5.240 21.750 1.00 95.75 113 ASN A O 1
ATOM 902 N N . GLN A 1 114 ? -18.610 6.077 23.629 1.00 96.81 114 GLN A N 1
ATOM 903 C CA . GLN A 1 114 ? -17.421 5.827 24.443 1.00 96.81 114 GLN A CA 1
ATOM 904 C C . GLN A 1 114 ? -17.301 4.334 24.773 1.00 96.81 114 GLN A C 1
ATOM 906 O O . GLN A 1 114 ? -16.207 3.761 24.703 1.00 96.81 114 GLN A O 1
ATOM 911 N N . GLN A 1 115 ? -18.425 3.684 25.069 1.00 96.25 115 GLN A N 1
ATOM 912 C CA . GLN A 1 115 ? -18.502 2.236 25.245 1.00 96.25 115 GLN A CA 1
ATOM 913 C C . GLN A 1 115 ? -18.156 1.495 23.946 1.00 96.25 115 GLN A C 1
ATOM 915 O O . GLN A 1 115 ? -17.346 0.569 23.982 1.00 96.25 115 GLN A O 1
ATOM 920 N N . GLN A 1 116 ? -18.657 1.954 22.792 1.00 95.81 116 GLN A N 1
ATOM 921 C CA . GLN A 1 116 ? -18.306 1.401 21.476 1.00 95.81 116 GLN A CA 1
ATOM 922 C C . GLN A 1 116 ? -16.800 1.466 21.203 1.00 95.81 116 GLN A C 1
ATOM 924 O O . GLN A 1 116 ? -16.195 0.468 20.816 1.00 95.81 11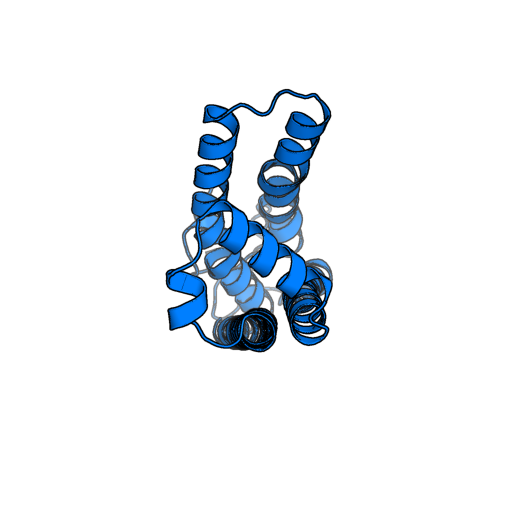6 GLN A O 1
ATOM 929 N N . GLN A 1 117 ? -16.168 2.622 21.434 1.00 95.81 117 GLN A N 1
ATOM 930 C CA . GLN A 1 117 ? -14.723 2.787 21.236 1.00 95.81 117 GLN A CA 1
ATOM 931 C C . GLN A 1 117 ? -13.907 1.866 22.148 1.00 95.81 117 GLN A C 1
ATOM 933 O O . GLN A 1 117 ? -12.930 1.259 21.701 1.00 95.81 117 GLN A O 1
ATOM 938 N N . THR A 1 118 ? -14.323 1.738 23.410 1.00 96.25 118 THR A N 1
ATOM 939 C CA . THR A 1 118 ? -13.660 0.865 24.388 1.00 96.25 118 THR A CA 1
ATOM 940 C C . THR A 1 118 ? -13.761 -0.599 23.962 1.00 96.25 118 THR A C 1
ATOM 942 O O . THR A 1 118 ? -12.753 -1.301 23.939 1.00 96.25 118 THR A O 1
ATOM 945 N N . ALA A 1 119 ? -14.950 -1.041 23.547 1.00 95.69 119 ALA A N 1
ATOM 946 C CA . ALA A 1 119 ? -15.186 -2.405 23.086 1.00 95.69 119 ALA A CA 1
ATOM 947 C C . ALA A 1 119 ? -14.418 -2.739 21.794 1.00 95.69 119 ALA A C 1
ATOM 949 O O . ALA A 1 119 ? -13.816 -3.805 21.705 1.00 95.69 119 ALA A O 1
ATOM 950 N N . VAL A 1 120 ? -14.363 -1.827 20.815 1.00 96.56 120 VAL A N 1
ATOM 951 C CA . VAL A 1 120 ? -13.563 -2.021 19.588 1.00 96.56 120 VAL A CA 1
ATOM 952 C C . VAL A 1 120 ? -12.073 -2.117 19.909 1.00 96.56 120 VAL 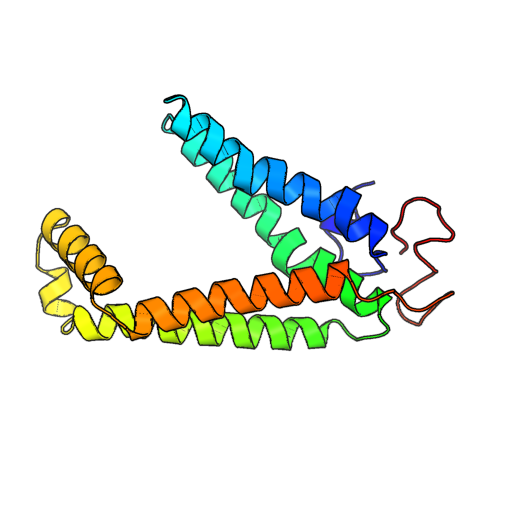A C 1
ATOM 954 O O . VAL A 1 120 ? -11.377 -2.965 19.353 1.00 96.56 120 VAL A O 1
ATOM 957 N N . THR A 1 121 ? -11.579 -1.273 20.817 1.00 96.94 121 THR A N 1
ATOM 958 C CA . THR A 1 121 ? -10.169 -1.299 21.230 1.00 96.94 121 THR A CA 1
ATOM 959 C C . THR A 1 121 ? -9.831 -2.623 21.916 1.00 96.94 121 THR A C 1
ATOM 961 O O . THR A 1 121 ? -8.869 -3.279 21.519 1.00 96.94 121 THR A O 1
ATOM 964 N N . ALA A 1 122 ? -10.667 -3.071 22.859 1.00 96.56 122 ALA A N 1
ATOM 965 C CA . ALA A 1 122 ? -10.508 -4.369 23.511 1.00 96.56 122 ALA A CA 1
ATOM 966 C C . ALA A 1 122 ? -10.547 -5.524 22.496 1.00 96.56 122 ALA A C 1
ATOM 968 O O . ALA A 1 122 ? -9.658 -6.371 22.492 1.00 96.56 122 ALA A O 1
ATOM 969 N N . ALA A 1 123 ? -11.493 -5.505 21.550 1.00 96.62 123 ALA A N 1
ATOM 970 C CA . ALA A 1 123 ? -11.585 -6.502 20.484 1.00 96.62 123 ALA A CA 1
ATOM 971 C C . ALA A 1 123 ? -10.299 -6.591 19.641 1.00 96.62 123 ALA A C 1
ATOM 973 O O . ALA A 1 123 ? -9.836 -7.682 19.310 1.00 96.62 123 ALA A O 1
ATOM 974 N N . MET A 1 124 ? -9.686 -5.454 19.299 1.00 97.38 124 MET A N 1
ATOM 975 C CA . MET A 1 124 ? -8.408 -5.423 18.576 1.00 97.38 124 MET A CA 1
ATOM 976 C C . MET A 1 124 ? -7.249 -5.985 19.418 1.00 97.38 124 MET A C 1
ATOM 978 O O . MET A 1 124 ? -6.366 -6.665 18.887 1.00 97.38 124 MET A O 1
ATOM 982 N N . GLU A 1 125 ? -7.235 -5.716 20.722 1.00 96.56 125 GLU A N 1
ATOM 983 C CA . GLU A 1 125 ? -6.187 -6.174 21.638 1.00 96.56 125 GLU A CA 1
ATOM 984 C C . GLU A 1 125 ? -6.307 -7.654 22.006 1.00 96.56 125 GLU A C 1
ATOM 986 O O . GLU A 1 125 ? -5.287 -8.331 22.143 1.00 96.56 125 GLU A O 1
ATOM 991 N N . GLU A 1 126 ? -7.516 -8.185 22.133 1.00 96.06 126 GLU A N 1
ATOM 992 C CA . GLU A 1 126 ? -7.763 -9.565 22.559 1.00 96.06 126 GLU A CA 1
ATOM 993 C C . GLU A 1 126 ? -7.779 -10.531 21.369 1.00 96.06 126 GLU A C 1
ATOM 995 O O . GLU A 1 126 ? -7.232 -11.637 21.453 1.00 96.06 126 GLU A O 1
ATOM 1000 N N . SER A 1 127 ? -8.291 -10.095 20.212 1.00 97.88 127 SER A N 1
ATOM 1001 C CA . SER A 1 127 ? -8.487 -10.981 19.066 1.00 97.88 127 SER A CA 1
ATOM 1002 C C . SER A 1 127 ? -7.174 -11.442 18.430 1.00 97.88 127 SER A C 1
ATOM 1004 O O . SER A 1 127 ? -6.460 -10.700 17.742 1.00 97.88 127 SER A O 1
ATOM 1006 N N . GLY A 1 128 ? -6.892 -12.742 18.544 1.00 97.81 128 GLY A N 1
ATOM 1007 C CA . GLY A 1 128 ? -5.792 -13.383 17.817 1.00 97.81 128 GLY A CA 1
ATOM 1008 C C . GLY A 1 128 ? -5.952 -13.296 16.292 1.00 97.81 128 GLY A C 1
ATOM 1009 O O . GLY A 1 128 ? -4.962 -13.158 15.572 1.00 97.81 128 GLY A O 1
ATOM 1010 N N . ARG A 1 129 ? -7.196 -13.314 15.787 1.00 97.25 129 ARG A N 1
ATOM 1011 C CA . ARG A 1 129 ? -7.501 -13.180 14.350 1.00 97.25 129 ARG A CA 1
ATOM 1012 C C . ARG A 1 129 ? -7.220 -11.773 13.836 1.00 97.25 129 ARG A C 1
ATOM 1014 O O . ARG A 1 129 ? -6.639 -11.647 12.760 1.00 97.25 129 ARG A O 1
ATOM 1021 N N . PHE A 1 130 ? -7.560 -10.741 14.613 1.00 97.88 130 PHE A N 1
ATOM 1022 C CA . PHE A 1 130 ? -7.207 -9.363 14.270 1.00 97.88 130 PHE A CA 1
ATOM 1023 C C . PHE A 1 130 ? -5.689 -9.218 14.110 1.00 97.88 130 PHE A C 1
ATOM 1025 O O . PHE A 1 130 ? -5.215 -8.783 13.060 1.00 97.88 130 PHE A O 1
ATOM 1032 N N . LYS A 1 131 ? -4.919 -9.675 15.107 1.00 98.06 131 LYS A N 1
ATOM 1033 C CA . LYS A 1 131 ? -3.447 -9.629 15.085 1.00 98.06 131 LYS A CA 1
ATOM 1034 C C . LYS A 1 131 ? -2.863 -10.400 13.903 1.00 98.06 131 LYS A C 1
ATOM 1036 O O . LYS A 1 131 ? -1.962 -9.897 13.235 1.00 98.06 131 LYS A O 1
ATOM 1041 N N . LEU A 1 132 ? -3.386 -11.593 13.609 1.00 98.06 132 LEU A N 1
ATOM 1042 C CA . LEU A 1 132 ? -2.970 -12.377 12.444 1.00 98.06 132 LEU A CA 1
ATOM 1043 C C . LEU A 1 132 ? -3.235 -11.624 11.135 1.00 98.06 132 LEU A C 1
ATOM 1045 O O . LEU A 1 132 ? -2.334 -11.512 10.305 1.00 98.06 132 LEU A O 1
ATOM 1049 N N . GLY A 1 133 ? -4.444 -11.086 10.957 1.00 98.06 133 GLY A N 1
ATOM 1050 C CA . GLY A 1 133 ? -4.801 -10.296 9.780 1.00 98.06 133 GLY A CA 1
ATOM 1051 C C . GLY A 1 133 ? -3.903 -9.068 9.619 1.00 98.06 133 GLY A C 1
ATOM 1052 O O . GLY A 1 133 ? -3.396 -8.822 8.526 1.00 98.06 133 GLY A O 1
ATOM 1053 N N . LEU A 1 134 ? -3.608 -8.365 10.716 1.00 97.88 134 LEU A N 1
ATOM 1054 C CA . LEU A 1 134 ? -2.690 -7.227 10.731 1.00 97.88 134 LEU A CA 1
ATOM 1055 C C . LEU A 1 134 ? -1.262 -7.624 10.317 1.00 97.88 134 LEU A C 1
ATOM 1057 O O . LEU A 1 134 ? -0.640 -6.932 9.508 1.00 97.88 134 LEU A O 1
ATOM 1061 N N . ILE A 1 135 ? -0.740 -8.742 10.832 1.00 98.31 135 ILE A N 1
ATOM 1062 C CA . ILE A 1 135 ? 0.585 -9.261 10.456 1.00 98.31 135 ILE A CA 1
ATOM 1063 C C . ILE A 1 135 ? 0.616 -9.612 8.967 1.00 98.31 135 ILE A C 1
ATOM 1065 O O . ILE A 1 135 ? 1.536 -9.191 8.265 1.00 98.31 135 ILE A O 1
ATOM 1069 N N . LEU A 1 136 ? -0.380 -10.349 8.469 1.00 98.19 136 LEU A N 1
ATOM 1070 C CA . LEU A 1 136 ? -0.473 -10.727 7.057 1.00 98.19 136 LEU A CA 1
ATOM 1071 C C . LEU A 1 136 ? -0.552 -9.492 6.157 1.00 98.19 136 LEU A C 1
ATOM 1073 O O . LEU A 1 136 ? 0.203 -9.398 5.191 1.00 98.19 136 LEU A O 1
ATOM 1077 N N . PHE A 1 137 ? -1.393 -8.520 6.510 1.00 97.38 137 PHE A N 1
ATOM 1078 C CA . PHE A 1 137 ? -1.557 -7.278 5.761 1.00 97.38 137 PHE A CA 1
ATOM 1079 C C . PHE A 1 137 ? -0.218 -6.548 5.596 1.00 97.38 137 PHE A C 1
ATOM 1081 O O . PHE A 1 137 ? 0.197 -6.248 4.476 1.00 97.38 137 PHE A O 1
ATOM 1088 N N . ASN A 1 138 ? 0.507 -6.331 6.698 1.00 96.06 138 ASN A N 1
ATOM 1089 C CA . ASN A 1 138 ? 1.808 -5.659 6.660 1.00 96.06 138 ASN A CA 1
ATOM 1090 C C . ASN A 1 138 ? 2.882 -6.491 5.942 1.00 96.06 138 ASN A C 1
ATOM 1092 O O . ASN A 1 138 ? 3.697 -5.942 5.200 1.00 96.06 138 ASN A O 1
ATOM 1096 N N . SER A 1 139 ? 2.869 -7.814 6.122 1.00 97.69 139 SER A N 1
ATOM 1097 C CA . SER A 1 139 ? 3.851 -8.712 5.509 1.00 97.69 139 SER A CA 1
ATOM 1098 C C . SER A 1 139 ? 3.723 -8.742 3.989 1.00 97.69 139 SER A C 1
ATOM 1100 O O . SER A 1 139 ? 4.740 -8.729 3.304 1.00 97.69 139 SER A O 1
ATOM 1102 N N . VAL A 1 140 ? 2.503 -8.733 3.442 1.00 97.56 140 VAL A N 1
ATOM 1103 C CA . VAL A 1 140 ? 2.281 -8.736 1.986 1.00 97.56 140 VAL A CA 1
ATOM 1104 C C . VAL A 1 140 ? 2.903 -7.496 1.336 1.00 97.56 140 VAL A C 1
ATOM 1106 O O . VAL A 1 140 ? 3.689 -7.630 0.398 1.00 97.56 140 VAL A O 1
ATOM 1109 N N . PHE A 1 141 ? 2.631 -6.301 1.873 1.00 94.56 141 PHE A N 1
ATOM 1110 C CA . PHE A 1 141 ? 3.226 -5.061 1.361 1.00 94.56 141 PHE A CA 1
ATOM 1111 C C . PHE A 1 141 ? 4.745 -5.016 1.540 1.00 94.56 141 PHE A C 1
ATOM 1113 O O . PHE A 1 141 ? 5.458 -4.571 0.642 1.00 94.56 141 PHE A O 1
ATOM 1120 N N . LEU A 1 142 ? 5.257 -5.492 2.679 1.00 96.06 142 LEU A N 1
ATOM 1121 C CA . LEU A 1 142 ? 6.696 -5.543 2.925 1.00 96.06 142 LEU A CA 1
ATOM 1122 C C . LEU A 1 142 ? 7.400 -6.475 1.932 1.00 96.06 142 LEU A C 1
ATOM 1124 O O . LEU A 1 142 ? 8.420 -6.103 1.357 1.00 96.06 142 LEU A O 1
ATOM 1128 N N . LEU A 1 143 ? 6.851 -7.668 1.701 1.00 97.56 143 LEU A N 1
ATOM 1129 C CA . LEU A 1 143 ? 7.409 -8.642 0.766 1.00 97.56 143 LEU A CA 1
ATOM 1130 C C . LEU A 1 143 ? 7.367 -8.134 -0.678 1.00 97.56 143 LEU A C 1
ATOM 1132 O O . LEU A 1 143 ? 8.346 -8.311 -1.402 1.00 97.56 143 LEU A O 1
ATOM 1136 N N . GLU A 1 144 ? 6.290 -7.461 -1.092 1.00 97.06 144 GLU A N 1
ATOM 1137 C CA . GLU A 1 144 ? 6.232 -6.794 -2.398 1.00 97.06 144 GLU A CA 1
ATOM 1138 C C . GLU A 1 144 ? 7.309 -5.705 -2.513 1.00 97.06 144 GLU A C 1
ATOM 1140 O O . GLU A 1 144 ? 8.076 -5.682 -3.480 1.00 97.06 144 GLU A O 1
ATOM 1145 N N . ALA A 1 145 ? 7.431 -4.840 -1.502 1.00 96.31 145 ALA A N 1
ATOM 1146 C CA . ALA A 1 145 ? 8.430 -3.781 -1.499 1.00 96.31 145 ALA A CA 1
ATOM 1147 C C . ALA A 1 145 ? 9.863 -4.336 -1.553 1.00 96.31 145 ALA A C 1
ATOM 1149 O O . ALA A 1 145 ? 10.696 -3.800 -2.288 1.00 96.31 145 ALA A O 1
ATOM 1150 N N . LEU A 1 146 ? 10.145 -5.427 -0.831 1.00 97.31 146 LEU A N 1
ATOM 1151 C CA . LEU A 1 146 ? 11.430 -6.130 -0.864 1.00 97.31 146 LEU A CA 1
ATOM 1152 C C . LEU A 1 146 ? 11.687 -6.781 -2.223 1.00 97.31 146 LEU A C 1
ATOM 1154 O O . LEU A 1 146 ? 12.777 -6.628 -2.775 1.00 97.31 146 LEU A O 1
ATOM 1158 N N . LEU A 1 147 ? 10.689 -7.451 -2.805 1.00 97.38 147 LEU A N 1
ATOM 1159 C CA . LEU A 1 147 ? 10.782 -8.007 -4.154 1.00 97.38 147 LEU A CA 1
ATOM 1160 C C . LEU A 1 147 ? 11.180 -6.915 -5.152 1.00 97.38 147 LEU A C 1
ATOM 1162 O O . LEU A 1 147 ? 12.116 -7.097 -5.932 1.00 97.38 147 LEU A O 1
ATOM 1166 N N . PHE A 1 148 ? 10.513 -5.764 -5.095 1.00 97.75 148 PHE A N 1
ATOM 1167 C CA . PHE A 1 148 ? 10.774 -4.627 -5.974 1.00 97.75 148 PHE A CA 1
ATOM 1168 C C . PHE A 1 148 ? 12.134 -3.972 -5.736 1.00 97.75 148 PHE A C 1
ATOM 1170 O O . PHE A 1 148 ? 12.767 -3.517 -6.697 1.00 97.75 148 PHE A O 1
ATOM 1177 N N . ALA A 1 149 ? 12.584 -3.942 -4.481 1.00 96.00 149 ALA A N 1
ATOM 1178 C CA . ALA A 1 149 ? 13.874 -3.405 -4.074 1.00 96.00 149 ALA A CA 1
ATOM 1179 C C . ALA A 1 149 ? 15.048 -4.335 -4.407 1.00 96.00 149 ALA A C 1
ATOM 1181 O O . ALA A 1 149 ? 16.160 -3.849 -4.568 1.00 96.00 149 ALA A O 1
ATOM 1182 N N . ILE A 1 150 ? 14.839 -5.647 -4.523 1.00 96.69 150 ILE A N 1
ATOM 1183 C CA . ILE A 1 150 ? 15.930 -6.612 -4.725 1.00 96.69 150 ILE A CA 1
ATOM 1184 C C . ILE A 1 150 ? 16.006 -7.048 -6.188 1.00 96.69 150 ILE A C 1
ATOM 1186 O O . ILE A 1 150 ? 17.071 -6.952 -6.808 1.00 96.69 150 ILE A O 1
ATOM 1190 N N . LYS A 1 151 ? 14.883 -7.499 -6.758 1.00 96.62 151 LYS A N 1
ATOM 1191 C CA . LYS A 1 151 ? 14.853 -8.146 -8.072 1.00 96.62 151 LYS A CA 1
ATOM 1192 C C . LYS A 1 151 ? 15.166 -7.137 -9.186 1.00 96.62 151 LYS A C 1
ATOM 1194 O O . LYS A 1 151 ? 14.512 -6.091 -9.243 1.00 96.62 151 LYS A O 1
ATOM 1199 N N . PRO A 1 152 ? 16.144 -7.408 -10.072 1.00 95.56 152 PRO A N 1
ATOM 1200 C CA . PRO A 1 152 ? 16.429 -6.548 -11.217 1.00 95.56 152 PRO A CA 1
ATOM 1201 C C . PRO A 1 152 ? 15.300 -6.588 -12.258 1.00 95.56 152 PRO A C 1
ATOM 1203 O O . PRO A 1 152 ? 14.459 -7.487 -12.263 1.00 95.56 152 PRO A O 1
ATOM 1206 N N . GLY A 1 153 ? 15.275 -5.571 -13.119 1.00 95.62 153 GLY A N 1
ATOM 1207 C CA . GLY A 1 153 ? 14.411 -5.532 -14.298 1.00 95.62 153 GLY A CA 1
ATOM 1208 C C . GLY A 1 153 ? 14.919 -6.404 -15.445 1.00 95.62 153 GLY A C 1
ATOM 1209 O O . GLY A 1 153 ? 16.006 -6.975 -15.377 1.00 95.62 153 GLY A O 1
ATOM 1210 N N . THR A 1 154 ? 14.131 -6.463 -16.512 1.00 96.44 154 THR A N 1
ATOM 1211 C CA . THR A 1 154 ? 14.486 -7.100 -17.786 1.00 96.44 154 THR A CA 1
ATOM 1212 C C . THR A 1 154 ? 15.451 -6.186 -18.550 1.00 96.44 154 THR A C 1
ATOM 1214 O O . THR A 1 154 ? 15.074 -5.042 -18.802 1.00 96.44 154 THR A O 1
ATOM 1217 N N . PRO A 1 155 ? 16.659 -6.635 -18.932 1.00 95.06 155 PRO A N 1
ATOM 1218 C CA . PRO A 1 155 ? 17.575 -5.814 -19.724 1.00 95.06 155 PRO A CA 1
ATOM 1219 C C . PRO A 1 155 ? 17.006 -5.489 -21.110 1.00 95.06 155 PRO A C 1
ATOM 1221 O O . PRO A 1 155 ? 16.430 -6.366 -21.757 1.00 95.06 155 PRO A O 1
ATOM 1224 N N . GLY A 1 156 ? 17.209 -4.256 -21.576 1.00 94.00 156 GLY A N 1
ATOM 1225 C CA . GLY A 1 156 ? 16.769 -3.816 -22.898 1.00 94.00 156 GLY A CA 1
ATOM 1226 C C . GLY A 1 156 ? 15.252 -3.591 -22.996 1.00 94.00 156 GLY A C 1
ATOM 1227 O O . GLY A 1 156 ? 14.534 -3.638 -21.988 1.00 94.00 156 GLY A O 1
ATOM 1228 N N . PRO A 1 157 ? 14.730 -3.307 -24.201 1.00 95.19 157 PRO A N 1
ATOM 1229 C CA . PRO A 1 157 ? 13.304 -3.087 -24.416 1.00 95.19 157 PRO A CA 1
ATOM 1230 C C . PRO A 1 157 ? 12.490 -4.369 -24.193 1.00 95.19 157 PRO A C 1
ATOM 1232 O O . PRO A 1 157 ? 12.923 -5.475 -24.514 1.00 95.19 157 PRO A O 1
ATOM 1235 N N . ASN A 1 158 ? 11.273 -4.220 -23.670 1.00 95.50 158 ASN A N 1
ATOM 1236 C CA . ASN A 1 158 ? 10.302 -5.307 -23.569 1.00 95.50 158 ASN A CA 1
ATOM 1237 C C . ASN A 1 158 ? 8.918 -4.834 -24.054 1.00 95.50 158 ASN A C 1
ATOM 1239 O O . ASN A 1 158 ? 8.739 -3.676 -24.426 1.00 95.50 158 ASN A O 1
ATOM 1243 N N . LYS A 1 159 ? 7.912 -5.718 -24.039 1.00 95.62 159 LYS A N 1
ATOM 1244 C CA . LYS A 1 159 ? 6.552 -5.408 -24.530 1.00 95.62 159 LYS A CA 1
ATOM 1245 C C . LYS A 1 159 ? 5.836 -4.253 -23.806 1.00 95.62 159 LYS A C 1
ATOM 1247 O O . LYS A 1 159 ? 4.769 -3.842 -24.246 1.00 95.62 159 LYS A O 1
ATOM 1252 N N . PHE A 1 160 ? 6.378 -3.781 -22.685 1.00 95.31 160 PHE A N 1
ATOM 1253 C CA . PHE A 1 160 ? 5.834 -2.696 -21.872 1.00 95.31 160 PHE A CA 1
ATOM 1254 C C . PHE A 1 160 ? 6.611 -1.380 -22.007 1.00 95.31 160 PHE A C 1
ATOM 1256 O O . PHE A 1 160 ? 6.248 -0.426 -21.328 1.00 95.31 160 PHE A O 1
ATOM 1263 N N . GLY A 1 161 ? 7.672 -1.334 -22.820 1.00 93.56 161 GLY A N 1
ATOM 1264 C CA . GLY A 1 161 ? 8.438 -0.118 -23.092 1.00 93.56 161 GLY A CA 1
ATOM 1265 C C . GLY A 1 161 ? 9.954 -0.326 -23.115 1.00 93.56 161 GLY A C 1
ATOM 1266 O O . GLY A 1 161 ? 10.475 -1.428 -22.882 1.00 93.56 161 GLY A O 1
ATOM 1267 N N . ASN A 1 162 ? 10.664 0.770 -23.375 1.00 94.75 162 ASN A N 1
ATOM 1268 C CA . ASN A 1 162 ? 12.129 0.812 -23.430 1.00 94.75 162 ASN A CA 1
ATOM 1269 C C . ASN A 1 162 ? 12.771 0.529 -22.063 1.00 94.75 162 ASN A C 1
ATOM 1271 O O . ASN A 1 162 ? 12.097 0.541 -21.029 1.00 94.75 162 ASN A O 1
ATOM 1275 N N . ASP A 1 163 ? 14.079 0.267 -22.042 1.00 94.62 163 ASP A N 1
ATOM 1276 C CA . ASP A 1 163 ? 14.792 0.055 -20.783 1.00 94.62 163 ASP A CA 1
ATOM 1277 C C . ASP A 1 163 ? 14.801 1.357 -19.948 1.00 94.62 163 ASP A C 1
ATOM 1279 O O . ASP A 1 163 ? 15.306 2.393 -20.397 1.00 94.62 163 ASP A O 1
ATOM 1283 N N . PRO A 1 164 ? 14.261 1.354 -18.714 1.00 92.56 164 PRO A N 1
ATOM 1284 C CA . PRO A 1 164 ? 14.253 2.537 -17.858 1.00 92.56 164 PRO A CA 1
ATOM 1285 C C . PRO A 1 164 ? 15.653 3.040 -17.470 1.00 92.56 164 PRO A C 1
ATOM 1287 O O . PRO A 1 164 ? 15.772 4.189 -17.029 1.00 92.56 164 PRO A O 1
ATOM 1290 N N . LEU A 1 165 ? 16.698 2.219 -17.606 1.00 91.25 165 LEU A N 1
ATOM 1291 C CA . LEU A 1 165 ? 18.082 2.599 -17.322 1.00 91.25 165 LEU A CA 1
ATOM 1292 C C . LEU A 1 165 ? 18.754 3.339 -18.484 1.00 91.25 165 LEU A C 1
ATOM 1294 O O . LEU A 1 165 ? 19.602 4.189 -18.220 1.00 91.25 165 LEU A O 1
ATOM 1298 N N . GLU A 1 166 ? 18.339 3.106 -19.733 1.00 87.69 166 GLU A N 1
ATOM 1299 C CA . GLU A 1 166 ? 18.903 3.790 -20.911 1.00 87.69 166 GLU A CA 1
ATOM 1300 C C . GLU A 1 166 ? 18.642 5.300 -20.880 1.00 87.69 166 GLU A C 1
ATOM 1302 O O . GLU A 1 166 ? 19.496 6.098 -21.256 1.00 87.69 166 GLU A O 1
ATOM 1307 N N . SER A 1 167 ? 17.485 5.717 -20.359 1.00 79.94 167 SER A N 1
ATOM 1308 C CA . SER A 1 167 ? 17.139 7.141 -20.247 1.00 79.94 167 SER A CA 1
ATOM 1309 C C . SER A 1 167 ? 17.868 7.884 -19.116 1.00 79.94 167 SER A C 1
ATOM 1311 O O . SER A 1 167 ? 17.698 9.093 -18.973 1.00 79.94 167 SER A O 1
ATOM 1313 N N . GLY A 1 168 ? 18.585 7.179 -18.231 1.00 81.31 168 GLY A N 1
ATOM 1314 C CA . GLY A 1 168 ? 19.204 7.739 -17.020 1.00 81.31 168 GLY A CA 1
ATOM 1315 C C . GLY A 1 168 ? 18.225 8.183 -15.916 1.00 81.31 168 GLY A C 1
ATOM 1316 O O . GLY A 1 168 ? 18.620 8.292 -14.754 1.00 81.31 168 GLY A O 1
ATOM 1317 N N . ARG A 1 169 ? 16.936 8.379 -16.236 1.00 82.44 169 ARG A N 1
ATOM 1318 C CA . ARG A 1 169 ? 15.882 8.802 -15.291 1.00 82.44 169 ARG A CA 1
ATOM 1319 C C . ARG A 1 169 ? 15.415 7.679 -14.366 1.00 82.44 169 ARG A C 1
ATOM 1321 O O . ARG A 1 169 ? 14.874 7.941 -13.295 1.00 82.44 169 ARG A O 1
ATOM 1328 N N . GLY A 1 170 ? 15.616 6.425 -14.771 1.00 84.94 170 GLY A N 1
ATOM 1329 C CA . GLY A 1 170 ? 15.168 5.252 -14.024 1.00 84.94 170 GLY A CA 1
ATOM 1330 C C . GLY A 1 170 ? 13.702 4.880 -14.259 1.00 84.94 170 GLY A C 1
ATOM 1331 O O . GLY A 1 170 ? 13.207 3.987 -13.568 1.00 84.94 170 GLY A O 1
ATOM 1332 N N . TYR A 1 171 ? 13.033 5.515 -15.225 1.00 85.56 171 TYR A N 1
ATOM 1333 C CA . TYR A 1 171 ? 11.693 5.188 -15.713 1.00 85.56 171 TYR A CA 1
ATOM 1334 C C . TYR A 1 171 ? 11.593 5.446 -17.225 1.00 85.56 171 TYR A C 1
ATOM 1336 O O . TYR A 1 171 ? 12.211 6.376 -17.748 1.00 85.56 171 TYR A O 1
ATOM 1344 N N . ALA A 1 172 ? 10.807 4.619 -17.909 1.00 83.75 172 ALA A N 1
ATOM 1345 C CA . ALA A 1 172 ? 10.524 4.694 -19.341 1.00 83.75 172 ALA A CA 1
ATOM 1346 C C . ALA A 1 172 ? 9.019 4.530 -19.588 1.00 83.75 172 ALA A C 1
ATOM 1348 O O . ALA A 1 172 ? 8.312 3.990 -18.729 1.00 83.75 172 ALA A O 1
ATOM 1349 N N . ASP A 1 173 ? 8.557 5.021 -20.734 1.00 81.00 173 ASP A N 1
ATOM 1350 C CA . ASP A 1 173 ? 7.176 4.892 -21.207 1.00 81.00 173 ASP A CA 1
ATOM 1351 C C . ASP A 1 173 ? 7.044 3.760 -22.231 1.00 81.00 173 ASP A C 1
ATOM 1353 O O . ASP A 1 173 ? 8.059 3.442 -22.901 1.00 81.00 173 ASP A O 1
#